Protein AF-A0A914E6U4-F1 (afdb_monomer)

Solvent-accessible surface area (backbone atoms only — not comparable to full-atom values): 7333 Å² total; per-residue (Å²): 110,68,69,53,68,74,63,76,51,58,52,44,55,45,31,35,72,75,40,68,87,42,22,62,56,16,46,49,51,53,52,51,54,49,55,50,48,57,58,49,51,55,55,51,53,53,53,51,52,57,48,49,37,47,76,74,68,48,49,57,60,42,72,34,59,78,50,88,87,50,57,73,45,37,49,54,73,66,50,18,51,50,26,18,65,75,69,73,35,88,68,17,37,51,52,71,86,41,70,41,58,68,80,42,61,66,59,55,50,52,51,49,58,49,50,70,76,45,69,75,37,45,28,51,55,56,41,60,77,72,108

Radius of gyration: 25.79 Å; Cα contacts (8 Å, |Δi|>4): 139; chains: 1; bounding box: 51×28×72 Å

Mean predicted aligned error: 7.08 Å

pLDDT: mean 90.01, std 4.36, range [69.12, 95.62]

Organism: NCBI:txid290746

InterPro domains:
  IPR000175 Sodium:neurotransmitter symporter [PF00209] (1-84)
  IPR000175 Sodium:neurot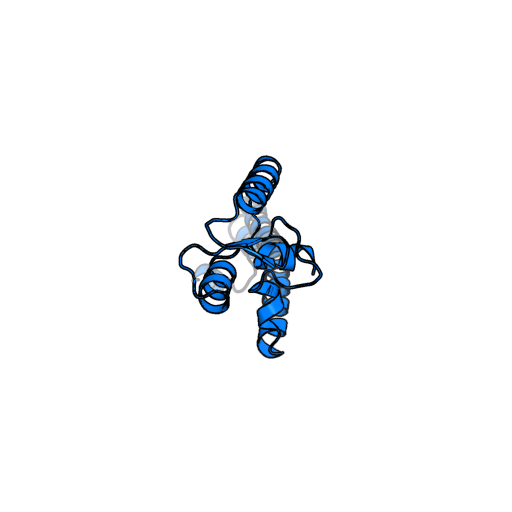ransmitter symporter [PS50267] (1-131)
  IPR000175 Sodium:neurotransmitter symporter [PTHR11616] (1-129)
  IPR037272 Sodium:neurotransmitter symporter superfamily [SSF161070] (1-113)

Nearest PDB structures (foldseek):
  3r4i-assembly1_A  TM=3.058E-01  e=5.869E+00  Paraburkholderia xenovorans LB400
  3r4i-assembly5_E  TM=2.664E-01  e=5.869E+00  Paraburkholderia xenovorans LB400

Structure (mmCIF, N/CA/C/O backbone):
data_AF-A0A914E6U4-F1
#
_entry.id   AF-A0A914E6U4-F1
#
loop_
_atom_site.group_PDB
_atom_site.id
_atom_site.type_symbol
_atom_site.label_atom_id
_atom_site.label_alt_id
_atom_site.label_comp_id
_atom_site.label_asym_id
_atom_site.label_entity_id
_atom_site.label_seq_id
_atom_site.pdbx_PDB_ins_code
_atom_site.Cartn_x
_atom_site.Cartn_y
_atom_site.Cartn_z
_atom_site.occupancy
_atom_site.B_iso_or_equiv
_atom_site.auth_seq_id
_atom_site.auth_comp_id
_atom_site.auth_asym_id
_atom_site.auth_atom_id
_atom_site.pdbx_PDB_model_num
ATOM 1 N N . MET A 1 1 ? -7.215 4.647 34.986 1.00 69.12 1 MET A N 1
ATOM 2 C CA . MET A 1 1 ? -6.549 3.522 35.683 1.00 69.12 1 MET A CA 1
ATOM 3 C C . MET A 1 1 ? -7.102 3.316 37.095 1.00 69.12 1 MET A C 1
ATOM 5 O O . MET A 1 1 ? -7.609 2.235 37.357 1.00 69.12 1 MET A O 1
ATOM 9 N N . SER A 1 2 ? -7.107 4.331 37.971 1.00 84.81 2 SER A N 1
ATOM 10 C CA . SER A 1 2 ? -7.592 4.208 39.364 1.00 84.81 2 SER A CA 1
ATOM 11 C C . SER A 1 2 ? -9.052 3.743 39.497 1.00 84.81 2 SER A C 1
ATOM 13 O O . SER A 1 2 ? -9.334 2.838 40.273 1.00 84.81 2 SER A O 1
ATOM 15 N N . LEU A 1 3 ? -9.975 4.293 38.698 1.00 79.25 3 LEU A N 1
ATOM 16 C CA . LEU A 1 3 ? -11.403 3.941 38.750 1.00 79.25 3 LEU A CA 1
ATOM 17 C C . LEU A 1 3 ? -11.676 2.464 38.393 1.00 79.25 3 LEU A C 1
ATOM 19 O O . LEU A 1 3 ? -12.483 1.804 39.040 1.00 79.25 3 LEU A O 1
ATOM 23 N N . GLY A 1 4 ? -10.976 1.937 37.383 1.00 79.88 4 GLY A N 1
ATOM 24 C CA . GLY A 1 4 ? -11.105 0.537 36.964 1.00 79.88 4 GLY A CA 1
ATOM 25 C C . GLY A 1 4 ? -10.517 -0.436 37.987 1.00 79.88 4 GLY A C 1
ATOM 26 O O . GLY A 1 4 ? -11.119 -1.470 38.263 1.00 79.88 4 GLY A O 1
ATOM 27 N N . GLN A 1 5 ? -9.387 -0.074 38.604 1.00 82.81 5 GLN A N 1
ATOM 28 C CA . GLN A 1 5 ? -8.777 -0.871 39.672 1.00 82.81 5 GLN A CA 1
ATOM 29 C C . GLN A 1 5 ? -9.611 -0.869 40.961 1.00 82.81 5 GLN A C 1
ATOM 31 O O . GLN A 1 5 ? -9.720 -1.905 41.603 1.00 82.81 5 GLN A O 1
ATOM 36 N N . PHE A 1 6 ? -10.242 0.255 41.316 1.00 82.06 6 PHE A N 1
ATOM 37 C CA . PHE A 1 6 ? -11.104 0.352 42.500 1.00 82.06 6 PHE A CA 1
ATOM 38 C C . PHE A 1 6 ? -12.411 -0.436 42.348 1.00 82.06 6 PHE A C 1
ATOM 40 O O . PHE A 1 6 ? -12.877 -1.062 43.294 1.00 82.06 6 PHE A O 1
ATOM 47 N N . ALA A 1 7 ? -13.023 -0.402 41.163 1.00 82.75 7 ALA A N 1
ATOM 48 C CA . ALA A 1 7 ? -14.337 -0.999 40.972 1.00 82.75 7 ALA A CA 1
ATOM 49 C C . ALA A 1 7 ? -14.304 -2.464 40.530 1.00 82.75 7 ALA A C 1
ATOM 51 O O . ALA A 1 7 ? -15.299 -3.158 40.727 1.00 82.75 7 ALA A O 1
ATOM 52 N N . THR A 1 8 ? -13.206 -2.949 39.935 1.00 85.25 8 THR A N 1
ATOM 53 C CA . THR A 1 8 ? -13.025 -4.348 39.475 1.00 85.25 8 THR A CA 1
ATOM 54 C C . THR A 1 8 ? -14.134 -4.879 38.551 1.00 85.25 8 THR A C 1
ATOM 56 O O . THR A 1 8 ? -14.260 -6.081 38.335 1.00 85.25 8 THR A O 1
ATOM 59 N N . VAL A 1 9 ? -14.952 -3.986 37.988 1.00 84.62 9 VAL A N 1
ATOM 60 C CA . VAL A 1 9 ? -16.081 -4.306 37.111 1.00 84.62 9 VAL A CA 1
ATOM 61 C C . VAL A 1 9 ? -15.962 -3.543 35.801 1.00 84.62 9 VAL A C 1
ATOM 63 O O . VAL A 1 9 ? -15.382 -2.457 35.744 1.00 84.62 9 VAL A O 1
ATOM 66 N N . GLY A 1 10 ? -16.533 -4.114 34.741 1.00 84.00 10 GLY A N 1
ATOM 67 C CA . GLY A 1 10 ? -16.525 -3.504 33.418 1.00 84.00 10 GLY A CA 1
ATOM 68 C C . GLY A 1 10 ? -17.269 -2.159 33.361 1.00 84.00 10 GLY A C 1
ATOM 69 O O . GLY A 1 10 ? -18.143 -1.884 34.195 1.00 84.00 10 GLY A O 1
ATOM 70 N N . PRO A 1 11 ? -16.973 -1.328 32.346 1.00 82.06 11 PRO A N 1
ATOM 71 C CA . PRO A 1 11 ? -17.533 0.013 32.205 1.00 82.06 11 PRO A CA 1
ATOM 72 C C . PRO A 1 11 ? -19.071 0.017 32.159 1.00 82.06 11 PRO A C 1
ATOM 74 O O . PRO A 1 11 ? -19.698 0.853 32.801 1.00 82.06 11 PRO A O 1
ATOM 77 N N . GLY A 1 12 ? -19.715 -0.962 31.514 1.00 81.00 12 GLY A N 1
ATOM 78 C CA . GLY A 1 12 ? -21.185 -1.071 31.487 1.00 81.00 12 GLY A CA 1
ATOM 79 C C . GLY A 1 12 ? -21.847 -1.100 32.871 1.00 81.00 12 GLY A C 1
ATOM 80 O O . GLY A 1 12 ? -22.917 -0.527 33.067 1.00 81.00 12 GLY A O 1
ATOM 81 N N . VAL A 1 13 ? -21.188 -1.720 33.854 1.00 83.62 13 VAL A N 1
ATOM 82 C CA . VAL A 1 13 ? -21.719 -1.889 35.215 1.00 83.62 13 VAL A CA 1
ATOM 83 C C . VAL A 1 13 ? -21.236 -0.776 36.148 1.00 83.62 13 VAL A C 1
ATOM 85 O O . VAL A 1 13 ? -21.997 -0.327 37.005 1.00 83.62 13 VAL A O 1
ATOM 88 N N . ILE A 1 14 ? -20.001 -0.285 35.979 1.00 86.75 14 ILE A N 1
ATOM 89 C CA . ILE A 1 14 ? -19.434 0.745 36.863 1.00 86.75 14 ILE A CA 1
ATOM 90 C C . ILE A 1 14 ? -20.221 2.056 36.796 1.00 86.75 14 ILE A C 1
ATOM 92 O O . ILE A 1 14 ? -20.551 2.625 37.835 1.00 86.75 14 ILE A O 1
ATOM 96 N N . TYR A 1 15 ? -20.589 2.508 35.593 1.00 83.75 15 TYR A N 1
ATOM 97 C CA . TYR A 1 15 ? -21.281 3.784 35.431 1.00 83.75 15 TYR A CA 1
ATOM 98 C C . TYR A 1 15 ? -22.703 3.730 35.992 1.00 83.75 15 TYR A C 1
ATOM 100 O O . TYR A 1 15 ? -23.148 4.711 36.580 1.00 83.75 15 TYR A O 1
ATOM 108 N N . GLY A 1 16 ? -23.363 2.566 35.926 1.00 81.62 16 GLY A N 1
ATOM 109 C CA . GLY A 1 16 ? -24.640 2.331 36.603 1.00 81.62 16 GLY A CA 1
ATOM 110 C C . GLY A 1 16 ? -24.530 2.333 38.134 1.00 81.62 16 GLY A C 1
ATOM 111 O O . GLY A 1 16 ? -25.445 2.811 38.801 1.00 81.62 16 GLY A O 1
ATOM 112 N N . ARG A 1 17 ? -23.399 1.873 38.698 1.00 82.50 17 ARG A N 1
ATOM 113 C CA . ARG A 1 17 ? -23.126 1.919 40.150 1.00 82.50 17 ARG A CA 1
ATOM 114 C C . ARG A 1 17 ? -22.768 3.316 40.667 1.00 82.50 17 ARG A C 1
ATOM 116 O O . ARG A 1 17 ? -23.021 3.587 41.834 1.00 82.50 17 ARG A O 1
ATOM 123 N N . LEU A 1 18 ? -22.205 4.199 39.833 1.00 82.00 18 LEU A N 1
ATOM 124 C CA . LEU A 1 18 ? -21.993 5.607 40.202 1.00 82.00 18 LEU A CA 1
ATOM 125 C C . LEU A 1 18 ? -23.317 6.382 40.225 1.00 82.00 18 LEU A C 1
ATOM 127 O O . LEU A 1 18 ? -23.680 6.969 41.243 1.00 82.00 18 LEU A O 1
ATOM 131 N N . ARG A 1 19 ? -24.032 6.407 39.093 1.00 79.75 19 ARG A N 1
ATOM 132 C CA . ARG A 1 19 ? -25.379 6.980 38.970 1.00 79.75 19 ARG A CA 1
ATOM 133 C C . ARG A 1 19 ? -26.134 6.244 37.859 1.00 79.75 19 ARG A C 1
ATOM 135 O O . ARG A 1 19 ? -25.608 6.154 36.752 1.00 79.75 19 ARG A O 1
ATOM 142 N N . PRO A 1 20 ? -27.395 5.836 38.074 1.00 78.88 20 PRO A N 1
ATOM 143 C CA . PRO A 1 20 ? -2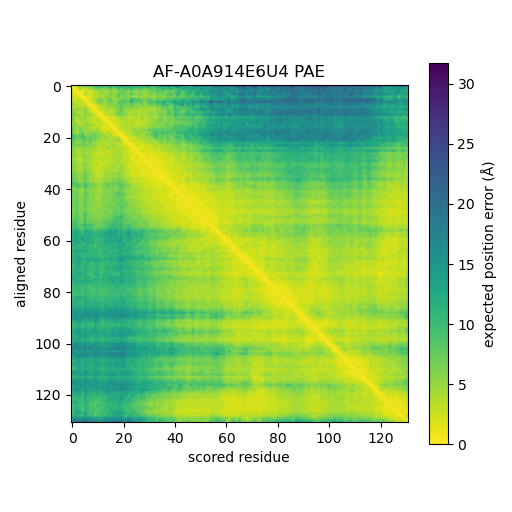8.160 5.065 37.088 1.00 78.88 20 PRO A CA 1
ATOM 144 C C . PRO A 1 20 ? -28.320 5.781 35.735 1.00 78.88 20 PRO A C 1
ATOM 146 O O . PRO A 1 20 ? -28.342 5.130 34.696 1.00 78.88 20 PRO A O 1
ATOM 149 N N . VAL A 1 21 ? -28.322 7.119 35.718 1.00 83.62 21 VAL A N 1
ATOM 150 C CA . VAL A 1 21 ? -28.377 7.926 34.482 1.00 83.62 21 VAL A CA 1
ATOM 151 C C . VAL A 1 21 ? -27.157 7.701 33.573 1.00 83.62 21 VAL A C 1
ATOM 153 O O . VAL A 1 21 ? -27.279 7.759 32.354 1.00 83.62 21 VAL A O 1
ATOM 156 N N . PHE A 1 22 ? -25.980 7.396 34.130 1.00 81.94 22 PHE A N 1
ATOM 157 C CA . PHE A 1 22 ? -24.747 7.219 33.352 1.00 81.94 22 PHE A CA 1
ATOM 158 C C . PHE A 1 22 ? -24.524 5.788 32.854 1.00 81.94 22 PHE A C 1
ATOM 160 O O . PHE A 1 22 ? -23.559 5.545 32.131 1.00 81.94 22 PHE A O 1
ATOM 167 N N . GLN A 1 23 ? -25.415 4.842 33.167 1.00 84.94 23 GLN A N 1
ATOM 168 C CA . GLN A 1 23 ? -25.289 3.446 32.734 1.00 84.94 23 GLN A CA 1
ATOM 169 C C . GLN A 1 23 ? -25.136 3.309 31.207 1.00 84.94 23 GLN A C 1
ATOM 171 O O . GLN A 1 23 ? -24.359 2.476 30.741 1.00 84.94 23 GLN A O 1
ATOM 176 N N . GLY A 1 24 ? -25.806 4.168 30.429 1.00 87.12 24 GLY A N 1
ATOM 177 C CA . GLY A 1 24 ? -25.695 4.187 28.966 1.00 87.12 24 GLY A CA 1
ATOM 178 C C . GLY A 1 24 ? -24.284 4.491 28.450 1.00 87.12 24 GLY A C 1
ATOM 179 O O . GLY A 1 24 ? -23.870 3.929 27.438 1.00 87.12 24 GLY A O 1
ATOM 180 N N . ILE A 1 25 ? -23.501 5.297 29.177 1.00 89.75 25 ILE A N 1
ATOM 181 C CA . ILE A 1 25 ? -22.121 5.633 28.795 1.00 89.75 25 ILE A CA 1
ATOM 182 C C . ILE A 1 25 ? -21.243 4.377 28.836 1.00 89.75 25 ILE A C 1
ATOM 184 O O . ILE A 1 25 ? -20.458 4.136 27.923 1.00 89.75 25 ILE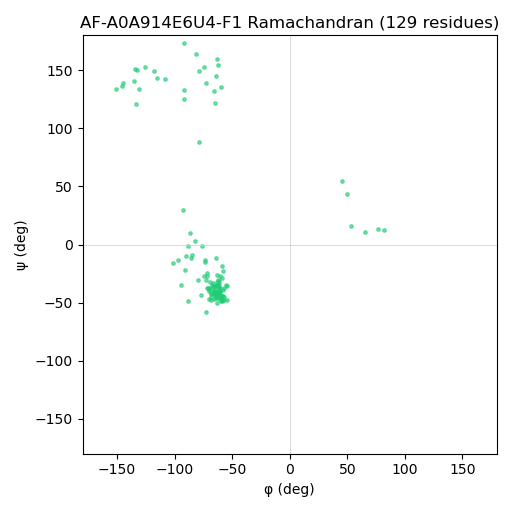 A O 1
ATOM 188 N N . GLY A 1 26 ? -21.410 3.537 29.859 1.00 87.69 26 GLY A N 1
ATOM 189 C CA . GLY A 1 26 ? -20.629 2.313 30.010 1.00 87.69 26 GLY A CA 1
ATOM 190 C C . GLY A 1 26 ? -20.846 1.302 28.884 1.00 87.69 26 GLY A C 1
ATOM 191 O O . GLY A 1 26 ? -19.887 0.698 28.404 1.00 87.69 26 GLY A O 1
ATOM 192 N N . TRP A 1 27 ? -22.094 1.143 28.439 1.00 89.56 27 TRP A N 1
ATOM 193 C CA . TRP A 1 27 ? -22.425 0.301 27.286 1.00 89.56 27 TRP A CA 1
ATOM 194 C C . TRP A 1 27 ? -21.969 0.925 25.969 1.00 89.56 27 TRP A C 1
ATOM 196 O O . TRP A 1 27 ? -21.444 0.212 25.117 1.00 89.56 27 TRP A O 1
ATOM 206 N N . GLY A 1 28 ? -22.075 2.251 25.832 1.00 92.44 28 GLY A N 1
ATOM 207 C CA . GLY A 1 28 ? -21.529 2.982 24.690 1.00 92.44 28 GLY A CA 1
ATOM 208 C C . GLY A 1 28 ? -20.026 2.753 24.524 1.00 92.44 28 GLY A C 1
ATOM 209 O O . GLY A 1 28 ? -19.576 2.424 23.431 1.00 92.44 28 GLY A O 1
ATOM 210 N N . MET A 1 29 ? -19.253 2.820 25.613 1.00 90.06 29 MET A N 1
ATOM 211 C CA . MET A 1 29 ? -17.819 2.506 25.584 1.00 90.06 29 MET A CA 1
ATOM 212 C C . MET A 1 29 ? -17.546 1.070 25.122 1.00 90.06 29 MET A C 1
ATOM 214 O O . MET A 1 29 ? -16.660 0.862 24.301 1.00 90.06 29 MET A O 1
ATOM 218 N N . ALA A 1 30 ? -18.314 0.088 25.607 1.00 90.06 30 ALA A N 1
ATOM 219 C CA . ALA A 1 30 ? -18.141 -1.311 25.214 1.00 90.06 30 ALA A CA 1
ATOM 220 C C . ALA A 1 30 ? -18.436 -1.540 23.721 1.00 90.06 30 ALA A C 1
ATOM 222 O O . ALA A 1 30 ? -17.662 -2.211 23.040 1.00 90.06 30 ALA A O 1
ATOM 223 N N . ILE A 1 31 ? -19.515 -0.943 23.199 1.00 94.06 31 ILE A N 1
ATOM 224 C CA . ILE A 1 31 ? -19.875 -1.018 21.775 1.00 94.06 31 ILE A CA 1
ATOM 225 C C . ILE A 1 31 ? -18.796 -0.351 20.918 1.00 94.06 31 ILE A C 1
ATOM 227 O O . ILE A 1 31 ? -18.363 -0.932 19.927 1.00 94.06 31 ILE A O 1
ATOM 231 N N . LEU A 1 32 ? -18.312 0.830 21.316 1.00 94.50 32 LEU A N 1
ATOM 232 C CA . LEU A 1 32 ? -17.224 1.511 20.614 1.00 94.50 32 LEU A CA 1
ATOM 233 C C . LEU A 1 32 ? -15.951 0.660 20.589 1.00 94.50 32 LEU A C 1
ATOM 235 O O . LEU A 1 32 ? -15.357 0.496 19.528 1.00 94.50 32 LEU A O 1
ATOM 239 N N . SER A 1 33 ? -15.551 0.069 21.719 1.00 92.62 33 SER A N 1
ATOM 240 C CA . SER A 1 33 ? -14.394 -0.833 21.765 1.00 92.62 33 SER A CA 1
ATOM 241 C C . SER A 1 33 ? -14.566 -2.053 20.860 1.00 92.62 33 SER A C 1
ATOM 243 O O . SER A 1 33 ? -13.602 -2.473 20.224 1.00 92.62 33 SER A O 1
ATOM 245 N N . TRP A 1 34 ? -15.777 -2.604 20.760 1.00 92.88 34 TRP A N 1
ATOM 246 C CA . TRP A 1 34 ? -16.068 -3.718 19.858 1.00 92.88 34 TRP A CA 1
ATOM 247 C C . TRP A 1 34 ? -15.994 -3.311 18.380 1.00 92.88 34 TRP A C 1
ATOM 249 O O . TRP A 1 34 ? -15.335 -3.996 17.600 1.00 92.88 34 TRP A O 1
ATOM 259 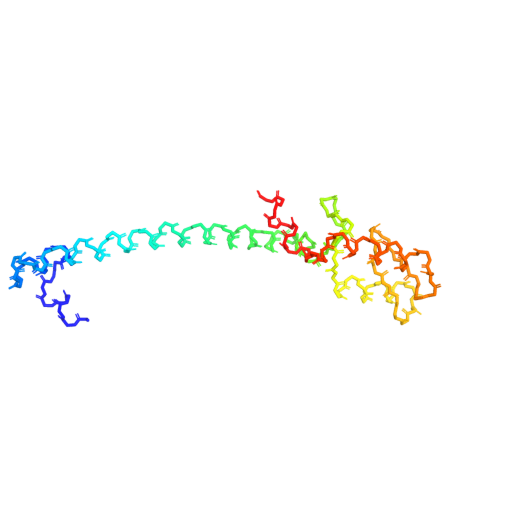N N . LEU A 1 35 ? -16.585 -2.172 18.004 1.00 95.31 35 LEU A N 1
ATOM 260 C CA . LEU A 1 35 ? -16.523 -1.636 16.637 1.00 95.31 35 LEU A CA 1
ATOM 261 C C . LEU A 1 35 ? -15.084 -1.337 16.205 1.00 95.31 35 LEU A C 1
ATOM 263 O O . LEU A 1 35 ? -14.666 -1.719 15.113 1.00 95.31 35 LEU A O 1
ATOM 267 N N . VAL A 1 36 ? -14.311 -0.705 17.090 1.00 95.44 36 VAL A N 1
ATOM 268 C CA . VAL A 1 36 ? -12.879 -0.469 16.887 1.00 95.44 36 VAL A CA 1
ATOM 269 C C . VAL A 1 36 ? -12.153 -1.805 16.724 1.00 95.44 36 VAL A C 1
ATOM 271 O O . VAL A 1 36 ? -11.396 -1.970 15.774 1.00 95.44 36 VAL A O 1
ATOM 274 N N . GLY A 1 37 ? -12.437 -2.788 17.583 1.00 94.44 37 GLY A N 1
ATOM 275 C CA . GLY A 1 37 ? -11.874 -4.134 17.481 1.00 94.44 37 GLY A CA 1
ATOM 276 C C . GLY A 1 37 ? -12.102 -4.777 16.113 1.00 94.44 37 GLY A C 1
ATOM 277 O O . GLY A 1 37 ? -11.150 -5.262 15.512 1.00 94.44 37 GLY A O 1
ATOM 278 N N . LEU A 1 38 ? -13.327 -4.732 15.585 1.00 94.06 38 LEU A N 1
ATOM 279 C CA . LEU A 1 38 ? -13.643 -5.286 14.264 1.00 94.06 38 LEU A CA 1
ATOM 280 C C . LEU A 1 38 ? -12.862 -4.598 13.137 1.00 94.06 38 LEU A C 1
ATOM 282 O O . LEU A 1 38 ? -12.264 -5.282 12.309 1.00 94.06 38 LEU A O 1
ATOM 286 N N . TYR A 1 39 ? -12.819 -3.263 13.131 1.00 92.44 39 TYR A N 1
ATOM 287 C CA . TYR A 1 39 ? -12.063 -2.502 12.132 1.00 92.44 39 TYR A CA 1
ATOM 288 C C . TYR A 1 39 ? -10.560 -2.819 12.182 1.00 92.44 39 TYR A C 1
ATOM 290 O O . TYR A 1 39 ? -9.928 -3.035 11.148 1.00 92.44 39 TYR A O 1
ATOM 298 N N . TYR A 1 40 ? -9.987 -2.918 13.385 1.00 95.62 40 TYR A N 1
ATOM 299 C CA . TYR A 1 40 ? -8.568 -3.235 13.545 1.00 95.62 40 TYR A CA 1
ATOM 300 C C . TYR A 1 40 ? -8.211 -4.657 13.107 1.00 95.62 40 TYR A C 1
ATOM 302 O O . TYR A 1 40 ? -7.130 -4.847 12.555 1.00 95.62 40 TYR A O 1
ATOM 310 N N . GLN A 1 41 ? -9.090 -5.647 13.298 1.00 94.00 41 GLN A N 1
ATOM 311 C CA . GLN A 1 41 ? -8.814 -7.012 12.831 1.00 94.00 41 GLN A CA 1
ATOM 312 C C . GLN A 1 41 ? -8.663 -7.084 11.306 1.00 94.00 41 GLN A C 1
ATOM 314 O O . GLN A 1 41 ? -7.809 -7.821 10.817 1.00 94.00 41 GLN A O 1
ATOM 319 N N . VAL A 1 42 ? -9.418 -6.275 10.553 1.00 93.75 42 VAL A N 1
ATOM 320 C CA . VAL A 1 42 ? -9.268 -6.179 9.091 1.00 93.75 42 VAL A CA 1
ATOM 321 C C . VAL A 1 42 ? -7.889 -5.630 8.721 1.00 93.75 42 VAL A C 1
ATOM 323 O O . VAL A 1 42 ? -7.205 -6.211 7.886 1.00 93.75 42 VAL A O 1
ATOM 326 N N . ILE A 1 43 ? -7.432 -4.560 9.380 1.00 94.19 43 ILE A N 1
ATOM 327 C CA . ILE A 1 43 ? -6.092 -3.999 9.134 1.00 94.19 43 ILE A CA 1
ATOM 328 C C . ILE A 1 43 ? -4.999 -5.030 9.441 1.00 94.19 43 ILE A C 1
ATOM 330 O O . ILE A 1 43 ? -4.058 -5.185 8.664 1.00 94.19 43 ILE A O 1
ATOM 334 N N . ILE A 1 44 ? -5.119 -5.748 10.561 1.00 95.19 44 ILE A N 1
ATOM 335 C CA . ILE A 1 44 ? -4.150 -6.781 10.948 1.00 95.19 44 ILE A CA 1
ATOM 336 C C . ILE A 1 44 ? -4.105 -7.895 9.899 1.00 95.19 44 ILE A C 1
ATOM 338 O O . ILE A 1 44 ? -3.014 -8.335 9.541 1.00 95.19 44 ILE A O 1
ATOM 342 N N . ALA A 1 45 ? -5.258 -8.319 9.373 1.00 94.31 45 ALA A N 1
ATOM 343 C CA . ALA A 1 45 ? -5.315 -9.321 8.314 1.00 94.31 45 ALA A CA 1
ATOM 344 C C . ALA A 1 45 ? -4.509 -8.886 7.080 1.00 94.31 45 ALA A C 1
ATOM 346 O O . ALA A 1 45 ? -3.657 -9.644 6.619 1.00 94.31 45 ALA A O 1
ATOM 347 N N . TRP A 1 46 ? -4.686 -7.645 6.614 1.00 92.94 46 TRP A N 1
ATOM 348 C CA . TRP A 1 46 ? -3.900 -7.104 5.501 1.00 92.94 46 TRP A CA 1
ATOM 349 C C . TRP A 1 46 ? -2.399 -7.106 5.797 1.00 92.94 46 TRP A C 1
ATOM 351 O O . TRP A 1 46 ? -1.615 -7.616 5.000 1.00 92.94 46 TRP A O 1
ATOM 361 N N . VAL A 1 47 ? -1.983 -6.625 6.972 1.00 94.00 47 VAL A N 1
ATOM 362 C CA . VAL A 1 47 ? -0.563 -6.620 7.367 1.00 94.00 47 VAL A CA 1
ATOM 363 C C . VAL A 1 47 ? 0.035 -8.032 7.356 1.00 94.00 47 VAL A C 1
ATOM 365 O O . VAL A 1 47 ? 1.172 -8.206 6.917 1.00 94.00 47 VAL A O 1
ATOM 368 N N . LEU A 1 48 ? -0.716 -9.047 7.793 1.00 94.56 48 LEU A N 1
ATOM 369 C CA . LEU A 1 48 ? -0.259 -10.439 7.774 1.00 94.56 48 LEU A CA 1
ATOM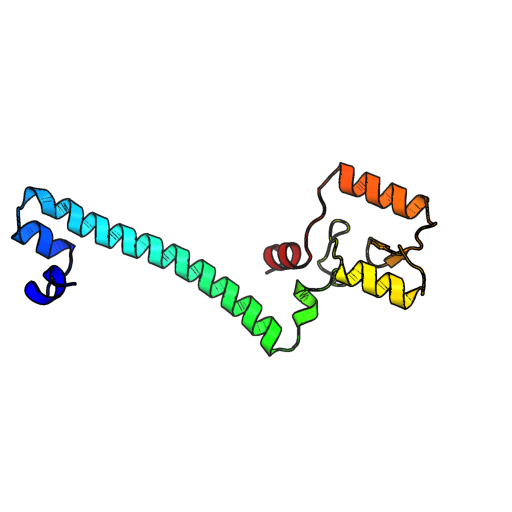 370 C C . LEU A 1 48 ? -0.055 -10.977 6.351 1.00 94.56 48 LEU A C 1
ATOM 372 O O . LEU A 1 48 ? 0.903 -11.720 6.136 1.00 94.56 48 LEU A O 1
ATOM 376 N N . VAL A 1 49 ? -0.886 -10.582 5.380 1.00 93.00 49 VAL A N 1
ATOM 377 C CA . VAL A 1 49 ? -0.681 -10.950 3.967 1.00 93.00 49 VAL A CA 1
ATOM 378 C C . VAL A 1 49 ? 0.622 -10.354 3.438 1.00 93.00 49 VAL A C 1
ATOM 380 O O . VAL A 1 49 ? 1.462 -11.085 2.911 1.00 93.00 49 VAL A O 1
ATOM 383 N N . TYR A 1 50 ? 0.843 -9.049 3.628 1.00 91.94 50 TYR A N 1
ATOM 384 C CA . TYR A 1 50 ? 2.090 -8.404 3.195 1.00 91.94 50 TYR A CA 1
ATOM 385 C C . TYR A 1 50 ? 3.313 -9.023 3.881 1.00 91.94 50 TYR A C 1
ATOM 387 O O . TYR A 1 50 ? 4.338 -9.255 3.239 1.00 91.94 50 TYR A O 1
ATOM 395 N N . LEU A 1 51 ? 3.202 -9.352 5.171 1.00 94.00 51 LEU A N 1
ATOM 396 C CA . LEU A 1 51 ? 4.258 -10.036 5.909 1.00 94.00 51 LEU A CA 1
ATOM 397 C C . LEU A 1 51 ? 4.554 -11.422 5.321 1.00 94.00 51 LEU A C 1
ATOM 399 O O . LEU A 1 51 ? 5.720 -11.766 5.141 1.00 94.00 51 LEU A O 1
ATOM 403 N N . TYR A 1 52 ? 3.526 -12.204 4.989 1.00 93.69 52 TYR A N 1
ATOM 404 C CA . TYR A 1 52 ? 3.685 -13.520 4.368 1.00 93.69 52 TYR A CA 1
ATOM 405 C C . TYR A 1 52 ? 4.426 -13.434 3.026 1.00 93.69 52 TYR A C 1
ATOM 407 O O . TYR A 1 52 ? 5.377 -14.182 2.794 1.00 93.69 52 TYR A O 1
ATOM 415 N N . VAL A 1 53 ? 4.059 -12.478 2.172 1.00 92.75 53 VAL A N 1
ATOM 416 C CA . VAL A 1 53 ? 4.715 -12.230 0.874 1.00 92.75 53 VAL A CA 1
ATOM 417 C C . VAL A 1 53 ? 6.187 -11.843 1.050 1.00 92.75 53 VAL A C 1
ATOM 419 O O . VAL A 1 53 ? 7.049 -12.264 0.280 1.00 92.75 53 VAL A O 1
ATOM 422 N N . ILE A 1 54 ? 6.510 -11.080 2.096 1.00 92.94 54 ILE A N 1
ATOM 423 C CA . ILE A 1 54 ? 7.896 -10.719 2.416 1.00 92.94 54 ILE A CA 1
ATOM 424 C C . ILE A 1 54 ? 8.681 -11.940 2.915 1.00 92.94 54 ILE A C 1
ATOM 426 O O . ILE A 1 54 ? 9.786 -12.187 2.433 1.00 92.94 54 ILE A O 1
ATOM 430 N N . ILE A 1 55 ? 8.122 -12.724 3.844 1.00 94.81 55 ILE A N 1
ATOM 431 C CA . ILE A 1 55 ? 8.787 -13.906 4.424 1.00 94.81 55 ILE A CA 1
ATOM 432 C C . ILE A 1 55 ? 9.031 -14.989 3.365 1.00 94.81 55 ILE A C 1
ATOM 434 O O . ILE A 1 55 ? 10.065 -15.651 3.388 1.00 94.81 55 ILE A O 1
ATOM 438 N N . THR A 1 56 ? 8.113 -15.152 2.413 1.00 93.75 56 THR A N 1
ATOM 439 C CA . THR A 1 56 ? 8.251 -16.097 1.291 1.00 93.75 56 THR A CA 1
ATOM 440 C C . THR A 1 56 ? 9.208 -15.616 0.194 1.00 93.75 56 THR A C 1
ATOM 442 O O . THR A 1 56 ? 9.449 -16.343 -0.767 1.00 93.75 56 THR A O 1
ATOM 445 N N . GLY A 1 57 ? 9.786 -14.415 0.324 1.00 90.25 57 GLY A N 1
ATOM 446 C CA . GLY A 1 57 ? 10.721 -13.853 -0.652 1.00 90.25 57 GLY A CA 1
ATOM 447 C C . GLY A 1 57 ? 10.053 -13.301 -1.916 1.00 90.25 57 GLY A C 1
ATOM 448 O O . GLY A 1 57 ? 10.738 -12.992 -2.887 1.00 90.25 57 GLY A O 1
ATOM 449 N N . GLN A 1 58 ? 8.730 -13.132 -1.915 1.00 89.50 58 GLN A N 1
ATOM 450 C CA . GLN A 1 58 ? 7.943 -12.618 -3.041 1.00 89.50 58 GLN A CA 1
ATOM 451 C C . GLN A 1 58 ? 7.738 -11.095 -2.976 1.00 89.50 58 GLN A C 1
ATOM 453 O O . GLN A 1 58 ? 6.760 -10.558 -3.494 1.00 89.50 58 GLN A O 1
ATOM 458 N N . SER A 1 59 ? 8.682 -10.360 -2.381 1.00 87.38 59 SER A N 1
ATOM 459 C CA . SER A 1 59 ? 8.602 -8.897 -2.231 1.00 87.38 59 SER A CA 1
ATOM 460 C C . SER A 1 59 ? 8.492 -8.140 -3.561 1.00 87.38 59 SER A C 1
ATOM 462 O O . SER A 1 59 ? 8.046 -6.993 -3.583 1.00 87.38 59 SER A O 1
ATOM 464 N N . TYR A 1 60 ? 8.850 -8.774 -4.681 1.00 88.62 60 TYR A N 1
ATOM 465 C CA . TYR A 1 60 ? 8.678 -8.213 -6.019 1.00 88.62 60 TYR A CA 1
ATOM 466 C C . TYR A 1 60 ? 7.203 -7.968 -6.382 1.00 88.62 60 TYR A C 1
ATOM 468 O O . TYR A 1 60 ? 6.929 -7.055 -7.157 1.00 88.62 60 TYR A O 1
ATOM 476 N N . MET A 1 61 ? 6.255 -8.714 -5.798 1.00 89.62 61 MET A N 1
ATOM 477 C CA . MET A 1 61 ? 4.837 -8.594 -6.151 1.00 89.62 61 MET A CA 1
ATOM 478 C C . MET A 1 61 ? 4.260 -7.215 -5.817 1.00 89.62 61 MET A C 1
ATOM 480 O O . MET A 1 61 ? 3.563 -6.635 -6.633 1.00 89.62 61 MET A O 1
ATOM 484 N N . TRP A 1 62 ? 4.599 -6.634 -4.668 1.00 89.81 62 TRP A N 1
ATOM 485 C CA . TRP A 1 62 ? 4.092 -5.307 -4.290 1.00 89.81 62 TRP A CA 1
ATOM 486 C C . TRP A 1 62 ? 5.070 -4.165 -4.612 1.00 89.81 62 TRP A C 1
ATOM 488 O O . TRP A 1 62 ? 4.694 -2.996 -4.556 1.00 89.81 62 TRP A O 1
ATOM 498 N N . SER A 1 63 ? 6.336 -4.475 -4.922 1.00 90.56 63 SER A N 1
ATOM 499 C CA . SER A 1 63 ? 7.380 -3.464 -5.171 1.00 90.56 63 SER A CA 1
ATOM 500 C C . SER A 1 63 ? 7.696 -3.224 -6.649 1.00 90.56 63 SER A C 1
ATOM 502 O O . SER A 1 63 ? 8.317 -2.210 -6.969 1.00 90.56 63 SER A O 1
ATOM 504 N N . SER A 1 64 ? 7.288 -4.124 -7.548 1.00 91.50 64 SER A N 1
ATOM 505 C CA . SER A 1 64 ? 7.580 -4.039 -8.980 1.00 91.50 64 SER A CA 1
ATOM 506 C C . SER A 1 64 ? 6.315 -3.857 -9.811 1.00 91.50 64 SER A C 1
ATOM 508 O O . SER A 1 64 ? 5.292 -4.489 -9.561 1.00 91.50 64 SER A O 1
ATOM 510 N N . CYS A 1 65 ? 6.422 -3.055 -10.873 1.00 92.56 65 CYS A N 1
ATOM 511 C CA . CYS A 1 65 ? 5.393 -2.957 -11.907 1.00 92.56 65 CYS A CA 1
ATOM 512 C C . CYS A 1 65 ? 5.478 -4.085 -12.965 1.00 92.56 65 CYS A C 1
ATOM 514 O O . CYS A 1 65 ? 4.639 -4.134 -13.861 1.00 92.56 65 CYS A O 1
ATOM 516 N N . ARG A 1 66 ? 6.399 -5.057 -12.832 1.00 91.50 66 ARG A N 1
ATOM 517 C CA . ARG A 1 66 ? 6.621 -6.151 -13.806 1.00 91.50 66 ARG A CA 1
ATOM 518 C C . ARG A 1 66 ? 5.737 -7.403 -13.629 1.00 91.50 66 ARG A C 1
ATOM 520 O O . ARG A 1 66 ? 5.998 -8.404 -14.288 1.00 91.50 66 ARG A O 1
ATOM 527 N N . ASN A 1 67 ? 4.711 -7.383 -12.777 1.00 90.75 67 ASN A N 1
ATOM 528 C CA . ASN A 1 67 ? 3.823 -8.535 -12.561 1.00 90.75 67 ASN A CA 1
ATOM 529 C C . ASN A 1 67 ? 2.733 -8.672 -13.635 1.00 90.75 67 ASN A C 1
ATOM 531 O O . ASN A 1 67 ? 2.415 -7.727 -14.359 1.00 90.75 67 ASN A O 1
ATOM 535 N N . ASP A 1 68 ? 2.114 -9.852 -13.709 1.00 90.44 68 ASP A N 1
ATOM 536 C CA . ASP A 1 68 ? 1.047 -10.133 -14.674 1.00 90.44 68 ASP A CA 1
ATOM 537 C C . ASP A 1 68 ? -0.217 -9.312 -14.421 1.00 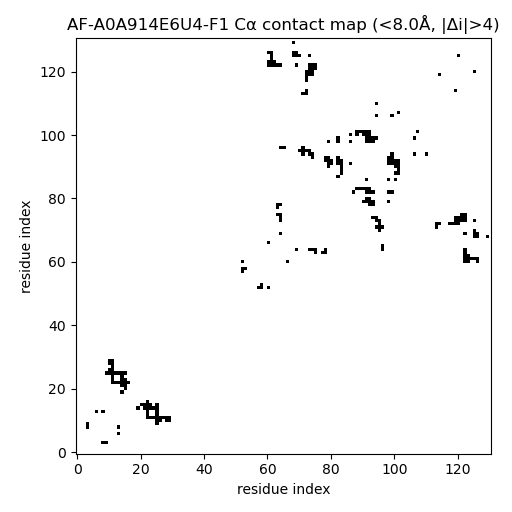90.44 68 ASP A C 1
ATOM 539 O O . ASP A 1 68 ? -0.793 -8.802 -15.382 1.00 90.44 68 ASP A O 1
ATOM 543 N N . PHE A 1 69 ? -0.577 -9.123 -13.149 1.00 90.94 69 PHE A N 1
ATOM 544 C CA . PHE A 1 69 ? -1.750 -8.356 -12.722 1.00 90.94 69 PHE A CA 1
ATOM 545 C C . PHE A 1 69 ? -1.591 -6.838 -12.872 1.00 90.94 69 PHE A C 1
ATOM 547 O O . PHE A 1 69 ? -2.591 -6.129 -12.824 1.00 90.94 69 PHE A O 1
ATOM 554 N N . ASN A 1 70 ? -0.367 -6.336 -13.072 1.00 93.06 70 ASN A N 1
ATOM 555 C CA . ASN A 1 70 ? -0.154 -4.898 -13.146 1.00 93.06 70 ASN A CA 1
ATOM 556 C C . ASN A 1 70 ? -0.693 -4.310 -14.447 1.00 93.06 70 ASN A C 1
ATOM 558 O O . ASN A 1 70 ? -0.492 -4.865 -15.538 1.00 93.06 70 ASN A O 1
ATOM 562 N N . THR A 1 71 ? -1.322 -3.146 -14.333 1.00 92.56 71 THR A N 1
ATOM 563 C CA . THR A 1 71 ? -1.888 -2.437 -15.477 1.00 92.56 71 THR A CA 1
ATOM 564 C C . THR A 1 71 ? -0.885 -1.445 -16.074 1.00 92.56 71 THR A C 1
ATOM 566 O O . THR A 1 71 ? 0.192 -1.185 -15.536 1.00 92.56 71 THR A O 1
ATOM 569 N N . GLN A 1 72 ? -1.245 -0.835 -17.206 1.00 91.69 72 GLN A N 1
ATOM 570 C CA . GLN A 1 72 ? -0.474 0.262 -17.809 1.00 91.69 72 GLN A CA 1
ATOM 571 C C . GLN A 1 72 ? -0.419 1.535 -16.942 1.00 91.69 72 GLN A C 1
ATOM 573 O O . GLN A 1 72 ? 0.351 2.443 -17.255 1.00 91.69 72 GLN A O 1
ATOM 578 N N . TYR A 1 73 ? -1.230 1.616 -15.881 1.00 92.75 73 TYR A N 1
ATOM 579 C CA . TYR A 1 73 ? -1.244 2.738 -14.943 1.00 92.75 73 TYR A CA 1
ATOM 580 C C . TYR A 1 73 ? -0.203 2.586 -13.826 1.00 92.75 73 TYR A C 1
ATOM 582 O O . TYR A 1 73 ? 0.073 3.566 -13.129 1.00 92.75 73 TYR A O 1
ATOM 590 N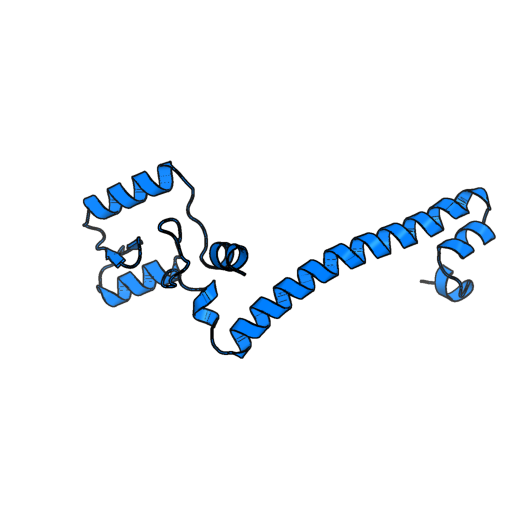 N . CYS A 1 74 ? 0.410 1.405 -13.680 1.00 93.75 74 CYS A N 1
ATOM 591 C CA . CYS A 1 74 ? 1.446 1.169 -12.684 1.00 93.75 74 CYS A CA 1
ATOM 592 C C . CYS A 1 74 ? 2.685 2.016 -12.970 1.00 93.75 74 CYS A C 1
ATOM 594 O O . CYS A 1 74 ? 3.324 1.883 -14.019 1.00 93.75 74 CYS A O 1
ATOM 596 N N . LYS A 1 75 ? 3.066 2.855 -12.004 1.00 92.00 75 LYS A N 1
ATOM 597 C CA . LYS A 1 75 ? 4.295 3.646 -12.068 1.00 92.00 75 LYS A CA 1
ATOM 598 C C . LYS A 1 75 ? 5.090 3.513 -10.783 1.00 92.00 75 LYS A C 1
ATOM 600 O O . LYS A 1 75 ? 4.563 3.663 -9.682 1.00 92.00 75 LYS A O 1
ATOM 605 N N . SER A 1 76 ? 6.396 3.293 -10.915 1.00 91.56 76 SER A N 1
ATOM 606 C CA . SER A 1 76 ? 7.293 3.285 -9.764 1.00 91.56 76 SER A CA 1
ATOM 607 C C . SER A 1 76 ? 8.665 3.852 -10.108 1.00 91.56 76 SER A C 1
ATOM 609 O O . SER A 1 76 ? 9.249 3.545 -11.143 1.00 91.56 76 SER A O 1
ATOM 611 N N . ILE A 1 77 ? 9.202 4.650 -9.184 1.00 90.12 77 ILE A N 1
ATOM 612 C CA . ILE A 1 77 ? 10.531 5.268 -9.315 1.00 90.12 77 ILE A CA 1
ATOM 613 C C . ILE A 1 77 ? 11.627 4.195 -9.359 1.00 90.12 77 ILE A C 1
ATOM 615 O O . ILE A 1 77 ? 12.660 4.379 -9.996 1.00 90.12 77 ILE A O 1
ATOM 619 N N . LEU A 1 78 ? 11.415 3.072 -8.666 1.00 91.12 78 LEU A N 1
ATOM 620 C CA . LEU A 1 78 ? 12.363 1.963 -8.661 1.00 91.12 78 LEU A CA 1
ATOM 621 C C . LEU A 1 78 ? 12.479 1.320 -10.048 1.00 91.12 78 LEU A C 1
ATOM 623 O O . LEU A 1 78 ? 13.590 1.023 -10.474 1.00 91.12 78 LEU A O 1
ATOM 627 N N . GLU A 1 79 ? 11.360 1.121 -10.747 1.00 92.00 79 GLU A N 1
ATOM 628 C CA . GLU A 1 79 ? 11.374 0.565 -12.103 1.00 92.00 79 GLU A CA 1
ATOM 629 C C . GLU A 1 79 ? 11.943 1.553 -13.123 1.00 92.00 79 GLU A C 1
ATOM 631 O O . GLU A 1 79 ? 12.714 1.133 -13.980 1.00 92.00 79 GLU A O 1
ATOM 636 N N . ASP A 1 80 ? 11.663 2.854 -12.983 1.00 92.00 80 ASP A N 1
ATOM 637 C CA . ASP A 1 80 ? 12.298 3.882 -13.820 1.00 92.00 80 ASP A CA 1
ATOM 638 C C . ASP A 1 80 ? 13.829 3.833 -13.669 1.00 92.00 80 ASP A C 1
ATOM 640 O O . ASP A 1 80 ? 14.540 3.709 -14.662 1.00 92.00 80 ASP A O 1
ATOM 644 N N . ARG A 1 81 ? 14.349 3.788 -12.431 1.00 93.00 81 ARG A N 1
ATOM 645 C CA . ARG A 1 81 ? 15.798 3.633 -12.181 1.00 93.00 81 ARG A CA 1
ATOM 646 C C . ARG A 1 81 ? 16.366 2.328 -12.739 1.00 93.00 81 ARG A C 1
ATOM 648 O O . ARG A 1 81 ? 17.455 2.328 -13.297 1.00 93.00 81 ARG A O 1
ATOM 655 N N . ARG A 1 82 ? 15.634 1.215 -12.617 1.00 92.94 82 ARG A N 1
ATOM 656 C CA . ARG A 1 82 ? 16.044 -0.063 -13.226 1.00 92.94 82 ARG A CA 1
ATOM 657 C C . ARG A 1 82 ? 16.147 0.053 -14.745 1.00 92.94 82 ARG A C 1
ATOM 659 O O . ARG A 1 82 ? 17.090 -0.479 -15.316 1.00 92.94 82 ARG A O 1
ATOM 666 N N . CYS A 1 83 ? 15.223 0.761 -15.392 1.00 92.88 83 CYS A N 1
ATOM 667 C CA . CYS A 1 83 ? 15.304 1.027 -16.826 1.00 92.88 83 CYS A CA 1
ATOM 668 C C . CYS A 1 83 ? 16.485 1.939 -17.190 1.00 92.88 83 CYS A C 1
ATOM 670 O O . CYS A 1 83 ? 17.102 1.727 -18.234 1.00 92.88 83 CYS A O 1
ATOM 672 N N . GLU A 1 84 ? 16.817 2.931 -16.356 1.00 94.25 84 GLU A N 1
ATOM 673 C CA . GLU A 1 84 ? 18.011 3.768 -16.553 1.00 94.25 84 GLU A CA 1
ATOM 674 C C . GLU A 1 84 ? 19.290 2.926 -16.549 1.00 94.25 84 GLU A C 1
ATOM 676 O O . GLU A 1 84 ? 20.123 3.097 -17.442 1.00 94.25 84 GLU A O 1
ATOM 681 N N . ASP A 1 85 ? 19.408 1.983 -15.611 1.00 93.38 85 ASP A N 1
ATOM 682 C CA . ASP A 1 85 ? 20.538 1.054 -15.520 1.00 93.38 85 ASP A CA 1
ATOM 683 C C . ASP A 1 85 ? 20.556 0.046 -16.688 1.00 93.38 85 ASP A C 1
ATOM 685 O O . ASP A 1 85 ? 21.611 -0.207 -17.270 1.00 93.38 85 ASP A O 1
ATOM 689 N N . GLU A 1 86 ? 19.399 -0.506 -17.078 1.00 92.44 86 GLU A N 1
ATOM 690 C CA . GLU A 1 86 ? 19.277 -1.483 -18.175 1.00 92.44 86 GLU A CA 1
ATOM 691 C C . GLU A 1 86 ? 19.632 -0.882 -19.547 1.00 92.44 86 GLU A C 1
ATOM 693 O O . GLU A 1 86 ? 20.303 -1.530 -20.352 1.00 92.44 86 GLU A O 1
ATOM 698 N N . LEU A 1 87 ? 19.202 0.354 -19.828 1.00 91.56 87 LEU A N 1
ATOM 699 C CA . LEU A 1 87 ? 19.516 1.049 -21.085 1.00 91.56 87 LEU A CA 1
ATOM 700 C C . LEU A 1 87 ? 20.799 1.885 -21.017 1.00 91.56 87 LEU A C 1
ATOM 702 O O . LEU A 1 87 ? 21.242 2.384 -22.056 1.00 91.56 87 LEU A O 1
ATOM 706 N N . ASN A 1 88 ? 21.370 2.069 -19.824 1.00 92.81 88 ASN A N 1
ATOM 707 C CA . ASN A 1 88 ? 22.450 3.015 -19.546 1.00 92.81 88 ASN A CA 1
ATOM 708 C C . ASN A 1 88 ? 22.138 4.429 -20.085 1.00 92.81 88 ASN A C 1
ATOM 710 O O . ASN A 1 88 ? 22.962 5.075 -20.742 1.00 92.81 88 ASN A O 1
ATOM 714 N N . LYS A 1 89 ? 20.898 4.889 -19.873 1.00 92.31 89 LYS A N 1
ATOM 715 C CA . LYS A 1 89 ? 20.400 6.199 -20.321 1.00 92.31 89 LYS A CA 1
ATOM 716 C C . LYS A 1 89 ? 19.662 6.895 -19.189 1.00 92.31 89 LYS A C 1
ATOM 718 O O . LYS A 1 89 ? 18.635 6.414 -18.726 1.00 92.31 89 LYS A O 1
ATOM 723 N N . VAL A 1 90 ? 20.148 8.075 -18.819 1.00 90.06 90 VAL A N 1
ATOM 724 C CA . VAL A 1 90 ? 19.497 8.942 -17.829 1.00 90.06 90 VAL A CA 1
ATOM 725 C C . VAL A 1 90 ? 18.158 9.435 -18.379 1.00 90.06 90 VAL A C 1
ATOM 727 O O . VAL A 1 90 ? 18.094 9.909 -19.514 1.00 90.06 90 VAL A O 1
ATOM 730 N N . GLY A 1 91 ? 17.097 9.335 -17.583 1.00 88.31 91 GLY A N 1
ATOM 731 C CA . GLY A 1 91 ? 15.733 9.681 -17.976 1.00 88.31 91 GLY A CA 1
ATOM 732 C C . GLY A 1 91 ? 15.005 8.588 -18.762 1.00 88.31 91 GLY A C 1
ATOM 733 O O . GLY A 1 91 ? 13.962 8.871 -19.354 1.00 88.31 91 GLY A O 1
ATOM 734 N N . ALA A 1 92 ? 15.534 7.361 -18.809 1.00 92.50 92 ALA A N 1
ATOM 735 C CA . ALA A 1 92 ? 14.747 6.218 -19.259 1.00 92.50 92 ALA A CA 1
ATOM 736 C C . ALA A 1 92 ? 13.581 5.978 -18.288 1.00 92.50 92 ALA A C 1
ATOM 738 O O . ALA A 1 92 ? 13.706 6.189 -17.084 1.00 92.50 92 ALA A O 1
ATOM 739 N N . PHE A 1 93 ? 12.440 5.553 -18.820 1.00 91.31 93 PHE A N 1
ATOM 740 C CA . PHE A 1 93 ? 11.230 5.348 -18.028 1.00 91.31 93 PHE A CA 1
ATOM 741 C C . PHE A 1 93 ? 10.596 3.999 -18.344 1.00 91.31 93 PHE A C 1
ATOM 743 O O . PHE A 1 93 ? 10.696 3.482 -19.463 1.00 91.31 93 PHE A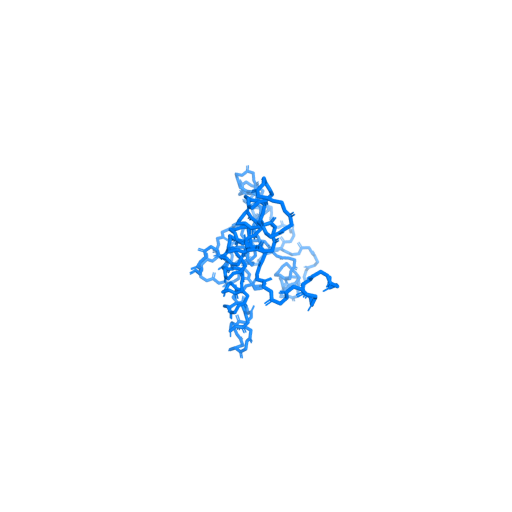 O 1
ATOM 750 N N . TYR A 1 94 ? 9.934 3.435 -17.342 1.00 92.12 94 TYR A N 1
ATOM 751 C CA . TYR A 1 94 ? 9.195 2.192 -17.458 1.00 92.12 94 TYR A CA 1
ATOM 752 C C . TYR A 1 94 ? 7.737 2.482 -17.817 1.00 92.12 94 TYR A C 1
ATOM 754 O O . TYR A 1 94 ? 7.045 3.223 -17.118 1.00 92.12 94 TYR A O 1
ATOM 762 N N . PHE A 1 95 ? 7.242 1.880 -18.897 1.00 92.69 95 PHE A N 1
ATOM 763 C CA . PHE A 1 95 ? 5.839 1.988 -19.287 1.00 92.69 95 PHE A CA 1
ATOM 764 C C . PHE A 1 95 ? 5.355 0.685 -19.923 1.00 92.69 95 PHE A C 1
ATOM 766 O O . PHE A 1 95 ? 6.045 0.084 -20.747 1.00 92.69 95 PHE A O 1
ATOM 773 N N . ASN A 1 96 ? 4.154 0.248 -19.536 1.00 90.38 96 ASN A N 1
ATOM 774 C CA . ASN A 1 96 ? 3.476 -0.920 -20.102 1.00 90.38 96 ASN A CA 1
ATOM 775 C C . ASN A 1 96 ? 4.386 -2.159 -20.268 1.00 90.38 96 ASN A C 1
ATOM 777 O O . ASN A 1 96 ? 4.538 -2.706 -21.358 1.00 90.38 96 ASN A O 1
ATOM 781 N N . LYS A 1 97 ? 5.038 -2.579 -19.178 1.00 88.81 97 LYS A N 1
ATOM 782 C CA . LYS A 1 97 ? 5.938 -3.747 -19.133 1.00 88.81 97 LYS A CA 1
ATOM 783 C C . LYS A 1 97 ? 7.229 -3.654 -19.957 1.00 88.81 97 LYS A C 1
ATOM 785 O O . LYS A 1 97 ? 7.960 -4.637 -20.044 1.00 88.81 97 LYS A O 1
ATOM 790 N N . THR A 1 98 ? 7.565 -2.477 -20.479 1.00 90.75 98 THR A N 1
ATOM 791 C CA . THR A 1 98 ? 8.768 -2.244 -21.293 1.00 90.75 98 THR A CA 1
ATOM 792 C C . THR A 1 98 ? 9.519 -0.981 -20.870 1.00 90.75 98 THR A C 1
ATOM 794 O O . THR A 1 98 ? 8.924 -0.036 -20.354 1.00 90.75 98 THR A O 1
ATOM 797 N N . CYS A 1 99 ? 10.838 -0.962 -21.077 1.00 92.81 99 CYS A N 1
ATOM 798 C CA . CYS A 1 99 ? 11.673 0.217 -20.844 1.00 92.81 99 CYS A CA 1
ATOM 799 C C . CYS A 1 99 ? 11.803 1.045 -22.123 1.00 92.81 99 CYS A C 1
ATOM 801 O O . CYS A 1 99 ? 12.117 0.503 -23.185 1.00 92.81 99 CYS A O 1
ATOM 803 N N . TYR A 1 100 ? 11.622 2.359 -22.005 1.00 92.88 100 TYR A N 1
ATOM 804 C CA . TYR A 1 100 ? 11.744 3.302 -23.113 1.00 92.88 100 TYR A CA 1
ATOM 805 C C . TYR A 1 100 ? 12.865 4.308 -22.877 1.00 92.88 100 TYR A C 1
ATOM 807 O O . TYR A 1 100 ? 13.170 4.684 -21.743 1.00 92.88 100 TYR A O 1
ATOM 815 N N . SER A 1 101 ? 13.484 4.760 -23.969 1.00 91.69 101 SER A N 1
ATOM 816 C CA . SER A 1 101 ? 14.480 5.827 -23.912 1.00 91.69 101 SER A CA 1
ATOM 817 C C . SER A 1 101 ? 13.798 7.181 -23.680 1.00 91.69 101 SER A C 1
ATOM 819 O O . SER A 1 101 ? 12.686 7.396 -24.165 1.00 91.69 101 SER A O 1
ATOM 821 N N . PRO A 1 102 ? 14.489 8.160 -23.070 1.00 88.56 102 PRO A N 1
ATOM 822 C CA . PRO A 1 102 ? 13.964 9.526 -22.920 1.00 88.56 102 PRO A CA 1
ATOM 823 C C . PRO A 1 102 ? 13.613 10.196 -24.259 1.00 88.56 102 PRO A C 1
ATOM 825 O O . PRO A 1 102 ? 12.825 11.136 -24.307 1.00 88.56 102 PRO A O 1
ATOM 828 N N . THR A 1 103 ? 14.210 9.732 -25.360 1.00 88.69 103 THR A N 1
ATOM 829 C CA . THR A 1 103 ? 13.997 10.256 -26.714 1.00 88.69 103 THR A CA 1
ATOM 830 C C . THR A 1 103 ? 12.785 9.654 -27.430 1.00 88.69 103 THR A C 1
ATOM 832 O O . THR A 1 103 ? 12.431 10.133 -28.507 1.00 88.69 103 THR A O 1
ATOM 835 N N . ASP A 1 104 ? 12.151 8.616 -26.875 1.00 89.81 104 ASP A N 1
ATOM 836 C CA . ASP A 1 104 ? 11.028 7.926 -27.514 1.00 89.81 104 ASP A CA 1
ATOM 837 C C . ASP A 1 104 ? 9.726 8.721 -27.336 1.00 89.81 104 ASP A C 1
ATOM 839 O O . ASP A 1 104 ? 8.946 8.521 -26.402 1.00 89.81 104 ASP A O 1
ATOM 843 N N . SER A 1 105 ? 9.474 9.638 -28.273 1.00 88.25 105 SER A N 1
ATOM 844 C CA . SER A 1 105 ? 8.318 10.544 -28.245 1.00 88.25 105 SER A CA 1
ATOM 845 C C . SER A 1 105 ? 6.970 9.819 -28.297 1.00 88.25 105 SER A C 1
ATOM 847 O O . SER A 1 105 ? 6.019 10.254 -27.652 1.00 88.25 105 SER A O 1
ATOM 849 N N . ILE A 1 106 ? 6.889 8.692 -29.011 1.00 91.12 106 ILE A N 1
ATOM 850 C CA . ILE A 1 106 ? 5.669 7.878 -29.129 1.00 91.12 106 ILE A CA 1
ATOM 851 C C . ILE A 1 106 ? 5.297 7.278 -27.770 1.00 91.12 106 ILE A C 1
ATOM 853 O O . ILE A 1 106 ? 4.147 7.372 -27.341 1.00 91.12 106 ILE A O 1
ATOM 857 N N . ALA A 1 107 ? 6.275 6.698 -27.071 1.00 88.69 107 ALA A N 1
ATOM 858 C CA . ALA A 1 107 ? 6.066 6.108 -25.755 1.00 88.69 107 ALA A CA 1
ATOM 859 C C . ALA A 1 107 ? 5.705 7.180 -24.722 1.00 88.69 107 ALA A C 1
ATOM 861 O O . ALA A 1 107 ? 4.754 7.010 -23.963 1.00 88.69 107 ALA A O 1
ATOM 862 N N . HIS A 1 108 ? 6.389 8.327 -24.759 1.00 90.81 108 HIS A N 1
ATOM 863 C CA . HIS A 1 108 ? 6.088 9.456 -23.882 1.00 90.81 108 HIS A CA 1
ATOM 864 C C . HIS A 1 108 ? 4.676 10.018 -24.124 1.00 90.81 108 HIS A C 1
ATOM 866 O O . HIS A 1 108 ? 3.953 10.339 -23.181 1.00 90.81 108 HIS A O 1
ATOM 872 N N . GLN A 1 109 ? 4.238 10.107 -25.384 1.00 92.12 109 GLN A N 1
ATOM 873 C CA . GLN A 1 109 ? 2.882 10.538 -25.724 1.00 92.12 109 GLN A CA 1
ATOM 874 C C . GLN A 1 109 ? 1.830 9.505 -25.302 1.00 92.12 109 GLN A C 1
ATOM 876 O O . GLN A 1 109 ? 0.802 9.886 -24.745 1.00 92.12 109 GLN A O 1
ATOM 881 N N . SER A 1 110 ? 2.085 8.210 -25.513 1.00 91.50 110 SER A N 1
ATOM 882 C CA . SER A 1 110 ? 1.204 7.127 -25.057 1.00 91.50 110 SER A CA 1
ATOM 883 C C . SER A 1 110 ? 1.038 7.147 -23.540 1.00 91.50 110 SER A C 1
ATOM 885 O O . SER A 1 110 ? -0.080 7.067 -23.033 1.00 91.50 110 SER A O 1
ATOM 887 N N . MET A 1 111 ? 2.142 7.316 -22.816 1.00 89.62 111 MET A N 1
ATOM 888 C CA . MET A 1 111 ? 2.156 7.451 -21.366 1.00 89.62 111 MET A CA 1
ATOM 889 C C . MET A 1 111 ? 1.329 8.663 -20.913 1.00 89.62 111 MET A C 1
ATOM 891 O O . MET A 1 111 ? 0.448 8.523 -20.069 1.00 89.62 111 MET A O 1
ATOM 895 N N . ASN A 1 112 ? 1.539 9.836 -21.518 1.00 90.56 112 ASN A N 1
ATOM 896 C CA . ASN A 1 112 ? 0.762 11.036 -21.198 1.00 90.56 112 ASN A CA 1
ATOM 897 C C . ASN A 1 112 ? -0.734 10.856 -21.490 1.00 90.56 112 ASN A C 1
ATOM 899 O O . ASN A 1 112 ? -1.564 11.238 -20.674 1.00 90.56 112 ASN A O 1
ATOM 903 N N . ASN A 1 113 ? -1.094 10.241 -22.618 1.00 92.19 113 ASN A N 1
ATOM 904 C CA . ASN A 1 113 ? -2.491 9.955 -22.953 1.00 92.19 113 ASN A CA 1
ATOM 905 C C . ASN A 1 113 ? -3.134 8.984 -21.954 1.00 92.19 113 ASN A C 1
ATOM 907 O O . ASN A 1 113 ? -4.308 9.130 -21.626 1.00 92.19 113 ASN A O 1
ATOM 911 N N . THR A 1 114 ? -2.359 8.026 -21.446 1.00 91.06 114 THR A N 1
ATOM 912 C CA . THR A 1 114 ? -2.806 7.063 -20.432 1.00 91.06 114 THR A CA 1
ATOM 913 C C . THR A 1 114 ? -3.054 7.777 -19.105 1.00 91.06 114 THR A C 1
ATOM 915 O O . THR A 1 114 ? -4.139 7.658 -18.534 1.00 91.06 114 THR A O 1
ATOM 918 N N . PHE A 1 115 ? -2.103 8.610 -18.673 1.00 90.06 115 PHE A N 1
ATOM 919 C CA . PHE A 1 115 ? -2.219 9.379 -17.433 1.00 90.06 115 PHE A CA 1
ATOM 920 C C . PHE A 1 115 ? -3.191 10.564 -17.499 1.00 90.06 115 PHE A C 1
ATOM 922 O O . PHE A 1 115 ? -3.592 11.086 -16.462 1.00 90.06 115 PHE A O 1
ATOM 929 N N . ASN A 1 116 ? -3.621 10.961 -18.699 1.00 92.12 116 ASN A N 1
ATOM 930 C CA . ASN A 1 116 ? -4.732 11.895 -18.880 1.00 92.12 116 ASN A CA 1
ATOM 931 C C . ASN A 1 116 ? -6.089 11.257 -18.551 1.00 92.12 116 ASN A C 1
ATOM 933 O O . ASN A 1 116 ? -7.023 11.979 -18.209 1.00 92.12 116 ASN A O 1
ATOM 937 N N . PHE A 1 117 ? -6.220 9.932 -18.685 1.00 90.50 117 PHE A N 1
ATOM 938 C CA . PHE A 1 117 ? -7.464 9.221 -18.384 1.00 90.50 117 PHE A CA 1
ATOM 939 C C . PHE A 1 117 ? -7.546 8.807 -16.913 1.00 90.50 117 PHE A C 1
ATOM 941 O O . PHE A 1 117 ? -8.560 9.053 -16.263 1.00 90.50 117 PHE A O 1
ATOM 948 N N . LEU A 1 118 ? -6.480 8.196 -16.389 1.00 90.44 118 LEU A N 1
ATOM 949 C CA . LEU A 1 118 ? -6.391 7.762 -14.996 1.00 90.44 118 LEU A CA 1
ATOM 950 C C . LEU A 1 118 ? -5.031 8.137 -14.414 1.00 90.44 118 LEU A C 1
ATOM 952 O O . LEU A 1 118 ? -4.014 7.999 -15.087 1.00 90.44 118 LEU A O 1
ATOM 956 N N . SER A 1 119 ? -4.996 8.576 -13.158 1.00 91.56 119 SER A N 1
ATOM 957 C CA . SER A 1 119 ? -3.736 8.868 -12.474 1.00 91.56 119 SER A CA 1
ATOM 958 C C . SER A 1 119 ? -2.861 7.623 -12.344 1.00 91.56 119 SER A C 1
ATOM 960 O O . SER A 1 119 ? -3.359 6.501 -12.304 1.00 91.56 119 SER A O 1
ATOM 962 N N . ALA A 1 120 ? -1.549 7.834 -12.241 1.00 91.06 120 ALA A N 1
ATOM 963 C CA . ALA A 1 120 ? -0.612 6.755 -11.970 1.00 91.06 120 ALA A CA 1
ATOM 964 C C . ALA A 1 120 ? -0.925 6.066 -10.636 1.00 91.06 120 ALA A C 1
ATOM 966 O O . ALA A 1 120 ? -1.157 6.743 -9.633 1.00 91.06 120 ALA A O 1
ATOM 967 N N . ILE A 1 121 ? -0.888 4.735 -10.644 1.00 92.94 121 ILE A N 1
ATOM 968 C CA . ILE A 1 121 ? -1.152 3.879 -9.488 1.00 92.94 121 ILE A CA 1
ATOM 969 C C . ILE A 1 121 ? 0.172 3.257 -9.038 1.00 92.94 121 ILE A C 1
ATOM 971 O O . ILE A 1 121 ? 1.053 2.952 -9.850 1.00 92.94 121 ILE A O 1
ATOM 975 N N . SER A 1 122 ? 0.352 3.118 -7.726 1.00 93.06 122 SER A N 1
ATOM 976 C CA . SER A 1 1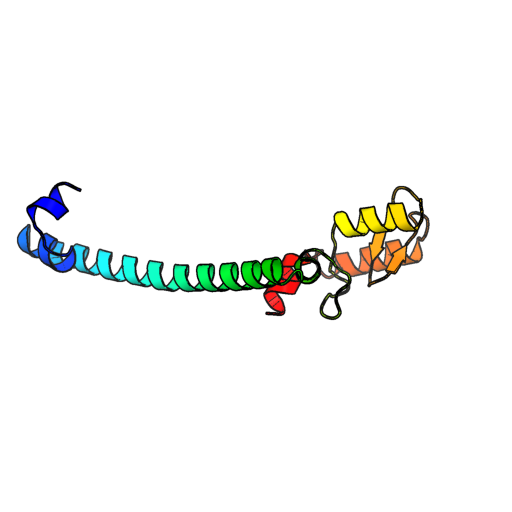22 ? 1.547 2.480 -7.172 1.00 93.06 122 SER A CA 1
ATOM 977 C C . SER A 1 122 ? 1.454 0.947 -7.269 1.00 93.06 122 SER A C 1
ATOM 979 O O . SER A 1 122 ? 0.361 0.398 -7.135 1.00 93.06 122 SER A O 1
ATOM 981 N N . PRO A 1 123 ? 2.577 0.217 -7.421 1.00 92.50 123 PRO A N 1
ATOM 982 C CA . PRO A 1 123 ? 2.549 -1.251 -7.483 1.00 92.50 123 PRO A CA 1
ATOM 983 C C . PRO A 1 123 ? 1.975 -1.894 -6.210 1.00 92.50 123 PRO A C 1
ATOM 985 O O . PRO A 1 123 ? 1.400 -2.976 -6.259 1.00 92.50 123 PRO A O 1
ATOM 988 N N . ALA A 1 124 ? 2.097 -1.220 -5.062 1.00 91.94 124 ALA A N 1
ATOM 989 C CA . ALA A 1 124 ? 1.545 -1.699 -3.800 1.00 91.94 124 ALA A CA 1
ATOM 990 C C . ALA A 1 124 ? 0.012 -1.594 -3.743 1.00 91.94 124 ALA A C 1
ATOM 992 O O . ALA A 1 124 ? -0.620 -2.407 -3.071 1.00 91.94 124 ALA A O 1
ATOM 993 N N . GLU A 1 125 ? -0.562 -0.605 -4.431 1.00 92.25 125 GLU A N 1
ATOM 994 C CA . GLU A 1 125 ? -2.006 -0.381 -4.523 1.00 92.25 125 GLU A CA 1
ATOM 995 C C . GLU A 1 125 ? -2.651 -1.368 -5.499 1.00 92.25 125 GLU A C 1
ATOM 997 O O . GLU A 1 125 ? -3.625 -2.015 -5.134 1.00 92.25 125 GLU A O 1
ATOM 1002 N N . GLU A 1 126 ? -2.044 -1.610 -6.668 1.00 92.75 126 GLU A N 1
ATOM 1003 C CA . GLU A 1 126 ? -2.520 -2.674 -7.571 1.00 92.75 126 GLU A CA 1
ATOM 1004 C C . GLU A 1 126 ? -2.414 -4.061 -6.921 1.00 92.75 126 GLU A C 1
ATOM 1006 O O . GLU A 1 126 ? -3.296 -4.902 -7.078 1.00 92.75 126 GLU A O 1
ATOM 1011 N N . PHE A 1 127 ? -1.365 -4.296 -6.127 1.00 92.94 127 PHE A N 1
ATOM 1012 C CA . PHE A 1 127 ? -1.253 -5.522 -5.343 1.00 92.94 127 PHE A CA 1
ATOM 1013 C C . PHE A 1 127 ? -2.357 -5.642 -4.278 1.00 92.94 127 PHE A C 1
ATOM 1015 O O . PHE A 1 127 ? -2.837 -6.744 -4.028 1.00 92.94 127 PHE A O 1
ATOM 1022 N N . PHE A 1 128 ? -2.773 -4.531 -3.663 1.00 91.06 128 PHE A N 1
ATOM 1023 C CA . PHE A 1 128 ? -3.865 -4.524 -2.687 1.00 91.06 128 PHE A CA 1
ATOM 1024 C C . PHE A 1 128 ? -5.210 -4.887 -3.327 1.00 91.06 128 PHE A C 1
ATOM 1026 O O . PHE A 1 128 ? -5.982 -5.619 -2.723 1.00 91.06 128 PHE A O 1
ATOM 1033 N N . GLU A 1 129 ? -5.485 -4.400 -4.539 1.00 90.38 129 GLU A N 1
ATOM 1034 C CA . GLU A 1 129 ? -6.719 -4.731 -5.268 1.00 90.38 129 GLU A CA 1
ATOM 1035 C C . GLU A 1 129 ? -6.744 -6.170 -5.803 1.00 90.38 129 GLU A C 1
ATOM 1037 O O . GLU A 1 129 ? -7.815 -6.726 -6.046 1.00 90.38 129 GLU A O 1
ATOM 1042 N N . TYR A 1 130 ? -5.570 -6.767 -6.011 1.00 88.38 130 TYR A N 1
ATOM 1043 C CA . TYR A 1 130 ? -5.429 -8.121 -6.540 1.00 88.38 130 TYR A CA 1
ATOM 1044 C C . TYR A 1 130 ? -5.655 -9.228 -5.491 1.00 88.38 130 TYR A C 1
ATOM 1046 O O . TYR A 1 130 ? -6.075 -10.330 -5.854 1.00 88.38 130 TYR A O 1
ATOM 1054 N N . VAL A 1 131 ? -5.339 -8.957 -4.220 1.00 83.19 131 VAL A N 1
ATOM 1055 C CA . VAL A 1 131 ? -5.445 -9.895 -3.081 1.00 83.19 131 VAL A CA 1
ATOM 1056 C C . VAL A 1 131 ? -6.868 -9.949 -2.533 1.00 83.19 131 VAL A C 1
ATOM 1058 O O . VAL A 1 131 ? -7.346 -11.086 -2.309 1.00 83.19 131 VAL A O 1
#

Sequence (131 aa):
MSLGQFATVGPGVIYGRLRPVFQGIGWGMAILSWLVGLYYQVIIAWVLVYLYVIITGQSYMWSSCRNDFNTQYCKSILEDRRCEDELNKVGAFYFNKTCYSPTDSIAHQSMNNTFNFLSAISPAEEFFEYV

Foldseek 3Di:
DVQCVVVVDQQLVSLCVVPVVRSVVRVVVVVVVVVVVVVVVVVVVVVVVQVVCVVVVVPCQQQPCQDPLHDQLEADPVVQVVLCVVVVAPRWGDGDNDIDHNPPVVRVVVSVVVCVVPHRDYSNRSSVVVD

Secondary structure (DSSP, 8-state):
-HHHHHH-S-HHHHHHHH-GGGHHHHHHHHHHHHHHHHHHHHHHHHHHHHHHHHHTT-THHHH-S-STT--TTB--HHHHHHHHHHHT-TT-EEETTEEE-TT-HHHHHHHHHHHHHS--B-HHHHHHHH-